Protein AF-A0A673ICV9-F1 (afdb_monomer_lite)

InterPro domains:
  IPR008758 Peptidase S28 [PF05577] (15-113)
  IPR029058 Alpha/Beta hydrolase fold [G3DSA:3.40.50.1820] (7-119)

Sequence (122 aa):
LGNVPCLDASHEKLVLELSNTTATSSYRLWFYQTCTEFGFYQTCEDTSCPFSRMLTIQSQTELCSRLFDIPQDRLPVHIDFTNQYYGGNQPQTQRVLYVNGNKSRWILLSLYQGTVMVIRWN

pLDDT: mean 86.06, std 13.94, range [34.16, 97.0]

Secondary structure (DSSP, 8-state):
---PPPP---HHHHHHHHH-TTS--HHHHHHHHIIIII-------STT-SS-TT--HHHHHHHHHHHH---GGGHHHHHHHHHHHHTTTS---SS------TT-GGGGGS-BTTB-------

Radius of gyration: 17.04 Å; chains: 1; bounding box: 39×44×42 Å

Structure (mmCIF, N/CA/C/O backbone):
data_AF-A0A673ICV9-F1
#
_entry.id   AF-A0A673ICV9-F1
#
loop_
_atom_site.group_PDB
_atom_site.id
_atom_site.type_symbol
_atom_site.label_atom_id
_atom_site.label_alt_id
_atom_site.label_comp_id
_atom_site.label_asym_id
_atom_site.label_entity_id
_atom_site.label_seq_id
_atom_site.pdbx_PDB_ins_code
_atom_site.Cartn_x
_atom_site.Cartn_y
_atom_site.Cartn_z
_atom_site.occupancy
_atom_site.B_iso_or_equiv
_atom_site.auth_seq_id
_atom_site.auth_comp_id
_atom_site.auth_asym_id
_atom_site.auth_atom_id
_atom_site.pdbx_PDB_model_num
ATOM 1 N N . LEU A 1 1 ? 10.049 31.113 -13.668 1.00 51.53 1 LEU A N 1
ATOM 2 C CA . LEU A 1 1 ? 9.700 29.707 -13.365 1.00 51.53 1 LEU A CA 1
ATOM 3 C C . LEU A 1 1 ? 10.714 28.851 -14.107 1.00 51.53 1 LEU A C 1
ATOM 5 O O . LEU A 1 1 ? 10.704 28.856 -15.328 1.00 51.53 1 LEU A O 1
ATOM 9 N N . GLY A 1 2 ? 11.709 28.344 -13.376 1.00 63.22 2 GLY A N 1
ATOM 10 C CA . GLY A 1 2 ? 12.944 27.788 -13.936 1.00 63.22 2 GLY A CA 1
ATOM 11 C C . GLY A 1 2 ? 12.755 26.441 -14.633 1.00 63.22 2 GLY A C 1
ATOM 12 O O . GLY A 1 2 ? 11.754 25.763 -14.427 1.00 63.22 2 GLY A O 1
ATOM 13 N N . ASN A 1 3 ? 13.744 26.091 -15.452 1.00 76.06 3 ASN A N 1
ATOM 14 C CA . ASN A 1 3 ? 13.842 24.885 -16.268 1.00 76.06 3 ASN A CA 1
ATOM 15 C C . ASN A 1 3 ? 13.977 23.627 -15.381 1.00 76.06 3 ASN A C 1
ATOM 17 O O . ASN A 1 3 ? 15.078 23.121 -15.178 1.00 76.06 3 ASN A O 1
ATOM 21 N N . VAL A 1 4 ? 12.875 23.178 -14.773 1.00 80.31 4 VAL A N 1
ATOM 22 C CA . VAL A 1 4 ? 12.842 21.920 -14.014 1.00 80.31 4 VAL A CA 1
ATOM 23 C C . VAL A 1 4 ? 12.787 20.777 -15.030 1.00 80.31 4 VAL A C 1
ATOM 25 O O . VAL A 1 4 ? 11.864 20.761 -15.849 1.00 80.31 4 VAL A O 1
ATOM 28 N N . PRO A 1 5 ? 13.755 19.843 -15.027 1.00 85.44 5 PRO A N 1
ATOM 29 C CA . PRO A 1 5 ? 13.701 18.690 -15.913 1.00 85.44 5 PRO A CA 1
ATOM 30 C C . PRO A 1 5 ? 12.428 17.884 -15.640 1.00 85.44 5 PRO A C 1
ATOM 32 O O . PRO A 1 5 ? 11.971 17.787 -14.500 1.00 85.44 5 PRO A O 1
ATOM 35 N N . CYS A 1 6 ? 11.843 17.326 -16.699 1.00 85.50 6 CYS A N 1
ATOM 36 C CA . CYS A 1 6 ? 10.658 16.488 -16.565 1.00 85.50 6 CYS A CA 1
ATOM 37 C C . CYS A 1 6 ? 10.965 15.281 -15.676 1.00 85.50 6 CYS A C 1
ATOM 39 O O . CYS A 1 6 ? 12.049 14.700 -15.757 1.00 85.50 6 CYS A O 1
ATOM 41 N N . LEU A 1 7 ? 9.988 14.896 -14.855 1.00 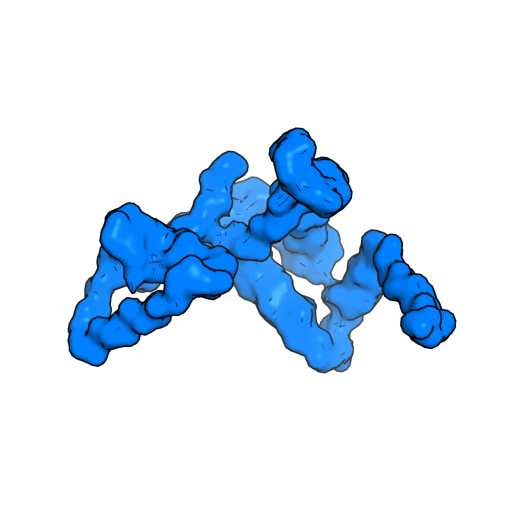84.62 7 LEU A N 1
ATOM 42 C CA . LEU A 1 7 ? 10.042 13.619 -14.163 1.00 84.62 7 LEU A CA 1
ATOM 43 C C . LEU A 1 7 ? 9.968 12.502 -15.207 1.00 84.62 7 LEU A C 1
ATOM 45 O O . LEU A 1 7 ? 9.077 12.497 -16.057 1.00 84.62 7 LEU A O 1
ATOM 49 N N . ASP A 1 8 ? 10.902 11.565 -15.131 1.00 85.94 8 ASP A N 1
ATOM 50 C CA . ASP A 1 8 ? 10.888 10.366 -15.956 1.00 85.94 8 ASP A CA 1
ATOM 51 C C . ASP A 1 8 ? 9.887 9.356 -15.380 1.00 85.94 8 ASP A C 1
ATOM 53 O O . ASP A 1 8 ? 10.127 8.747 -14.338 1.00 85.94 8 ASP A O 1
ATOM 57 N N . ALA A 1 9 ? 8.737 9.220 -16.037 1.00 85.81 9 ALA A N 1
ATOM 58 C CA . ALA A 1 9 ? 7.672 8.306 -15.646 1.00 85.81 9 ALA A CA 1
ATOM 59 C C . ALA A 1 9 ? 7.671 7.080 -16.575 1.00 85.81 9 ALA A C 1
ATOM 61 O O . ALA A 1 9 ? 7.015 7.086 -17.615 1.00 85.81 9 ALA A O 1
ATOM 62 N N . SER A 1 10 ? 8.411 6.030 -16.202 1.00 90.31 10 SER A N 1
ATOM 63 C CA . SER A 1 10 ? 8.478 4.758 -16.941 1.00 90.31 10 SER A CA 1
ATOM 64 C C . SER A 1 10 ? 8.059 3.587 -16.059 1.00 90.31 10 SER A C 1
ATOM 66 O O . SER A 1 10 ? 8.587 3.387 -14.962 1.00 90.31 10 SER A O 1
ATOM 68 N N . HIS A 1 11 ? 7.132 2.783 -16.578 1.00 89.31 11 HIS A N 1
ATOM 69 C CA . HIS A 1 11 ? 6.655 1.570 -15.924 1.00 89.31 11 HIS A CA 1
ATOM 70 C C . HIS A 1 11 ? 7.768 0.517 -15.809 1.00 89.31 11 HIS A C 1
ATOM 72 O O . HIS A 1 11 ? 7.951 -0.098 -14.763 1.00 89.31 11 HIS A O 1
ATOM 78 N N . GLU A 1 12 ? 8.570 0.347 -16.857 1.00 92.69 12 GLU A N 1
ATOM 79 C CA . GLU A 1 12 ? 9.676 -0.611 -16.891 1.00 92.69 12 GLU A CA 1
ATOM 80 C C . GLU A 1 12 ? 10.740 -0.258 -15.852 1.00 92.69 12 GLU A C 1
ATOM 82 O O . GLU A 1 12 ? 11.216 -1.134 -15.131 1.00 92.69 12 GLU A O 1
ATOM 87 N N . LYS A 1 13 ? 11.082 1.032 -15.731 1.00 92.25 13 LYS A N 1
ATOM 88 C CA . LYS A 1 13 ? 12.029 1.501 -14.712 1.00 92.25 13 LYS A CA 1
ATOM 89 C C . LYS A 1 13 ? 11.496 1.283 -13.301 1.00 92.25 13 LYS A C 1
ATOM 91 O O . LYS A 1 13 ? 12.253 0.817 -12.455 1.00 92.25 13 LYS A O 1
ATOM 96 N N . LEU A 1 14 ? 10.207 1.541 -13.072 1.00 89.69 14 LEU A N 1
ATOM 97 C CA . LEU A 1 14 ? 9.557 1.262 -11.791 1.00 89.69 14 LEU A CA 1
ATOM 98 C C . LEU A 1 14 ? 9.651 -0.227 -11.428 1.00 89.69 14 LEU A C 1
ATOM 100 O O . LEU A 1 14 ? 10.040 -0.565 -10.313 1.00 89.69 14 LEU A O 1
ATOM 104 N N . VAL A 1 15 ? 9.335 -1.126 -12.366 1.00 93.44 15 VAL A N 1
ATOM 105 C CA . VAL A 1 15 ? 9.428 -2.575 -12.130 1.00 93.44 15 VAL A CA 1
ATOM 106 C C . VAL A 1 15 ? 10.866 -2.987 -11.822 1.00 93.44 15 VAL A C 1
ATOM 108 O O . VAL A 1 15 ? 11.085 -3.740 -10.875 1.00 93.44 15 VAL A O 1
ATOM 111 N N . LEU A 1 16 ? 11.849 -2.482 -12.572 1.00 92.94 16 LEU A N 1
ATOM 112 C CA . LEU A 1 16 ? 13.265 -2.770 -12.325 1.00 92.94 16 LEU A CA 1
ATOM 113 C C . LEU A 1 16 ? 13.716 -2.291 -10.939 1.00 92.94 16 LEU A C 1
ATOM 115 O O . LEU A 1 16 ? 14.400 -3.031 -10.232 1.00 92.94 16 LEU A O 1
ATOM 119 N N . GLU A 1 17 ? 13.307 -1.088 -10.531 1.00 91.12 17 GLU A N 1
ATOM 120 C CA . GLU A 1 17 ? 13.620 -0.541 -9.210 1.00 91.12 17 GLU A CA 1
ATOM 121 C C . GLU A 1 17 ? 13.017 -1.401 -8.092 1.00 91.12 17 GLU A C 1
ATOM 123 O O . GLU A 1 17 ? 13.718 -1.780 -7.153 1.00 91.12 17 GLU A O 1
ATOM 128 N N . LEU A 1 18 ? 11.737 -1.768 -8.206 1.00 92.62 18 LEU A N 1
ATOM 129 C CA . LEU A 1 18 ? 11.040 -2.537 -7.170 1.00 92.62 18 LEU A CA 1
ATOM 130 C C . LEU A 1 18 ? 11.385 -4.028 -7.165 1.00 92.62 18 LEU A C 1
ATOM 132 O O . LEU A 1 18 ? 11.188 -4.699 -6.150 1.00 92.62 18 LEU A O 1
ATOM 136 N N . SER A 1 19 ? 11.939 -4.549 -8.259 1.00 93.31 19 SER A N 1
ATOM 137 C CA . SER A 1 19 ? 12.469 -5.916 -8.316 1.00 93.31 19 SER A CA 1
ATOM 138 C C . SER A 1 19 ? 13.784 -6.055 -7.545 1.00 93.31 19 SER A C 1
ATOM 140 O O . SER A 1 19 ? 14.148 -7.159 -7.142 1.00 93.31 19 SER A O 1
ATOM 142 N N . ASN A 1 20 ? 14.501 -4.954 -7.297 1.00 91.44 20 ASN A N 1
ATOM 143 C CA . ASN A 1 20 ? 15.747 -4.984 -6.545 1.00 91.44 20 ASN A CA 1
ATOM 144 C C .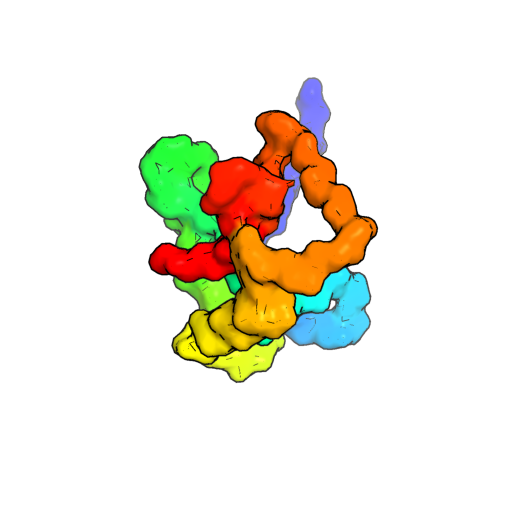 ASN A 1 20 ? 15.486 -5.180 -5.039 1.00 91.44 20 ASN A C 1
ATOM 146 O O . ASN A 1 20 ? 15.099 -4.257 -4.323 1.00 91.44 20 ASN A O 1
ATOM 150 N N . THR A 1 21 ? 15.744 -6.390 -4.542 1.00 89.31 21 THR A N 1
ATOM 151 C CA . THR A 1 21 ? 15.544 -6.761 -3.132 1.00 89.31 21 THR A CA 1
ATOM 152 C C . THR A 1 21 ? 16.648 -6.274 -2.198 1.00 89.31 21 THR A C 1
ATOM 154 O O . THR A 1 21 ? 16.452 -6.272 -0.984 1.00 89.31 21 THR A O 1
ATOM 157 N N . THR A 1 22 ? 17.794 -5.844 -2.733 1.00 88.31 22 THR A N 1
ATOM 158 C CA . THR A 1 22 ? 18.902 -5.295 -1.938 1.00 88.31 22 THR A CA 1
ATOM 159 C C . THR A 1 22 ? 18.822 -3.776 -1.811 1.00 88.31 22 THR A C 1
ATOM 161 O O . THR A 1 22 ? 19.562 -3.184 -1.028 1.00 88.31 22 THR A O 1
ATOM 164 N N . ALA A 1 23 ? 1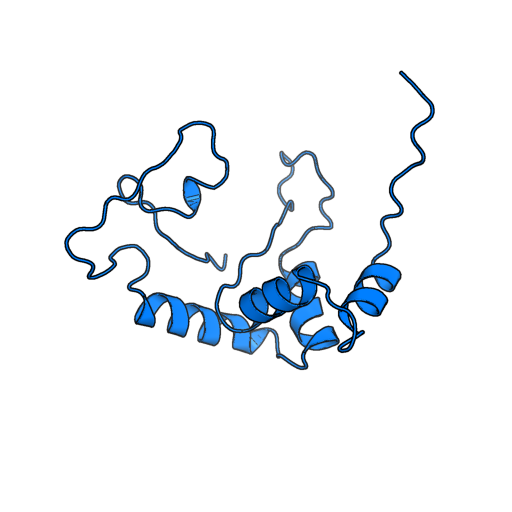7.953 -3.125 -2.590 1.00 77.19 23 ALA A N 1
ATOM 165 C CA . ALA A 1 23 ? 17.707 -1.697 -2.485 1.00 77.19 23 ALA A CA 1
ATOM 166 C C . ALA A 1 23 ? 16.902 -1.378 -1.217 1.00 77.19 23 ALA A C 1
ATOM 168 O O . ALA A 1 23 ? 15.902 -2.021 -0.904 1.00 77.19 23 ALA A O 1
ATOM 169 N N . THR A 1 24 ? 17.290 -0.320 -0.507 1.00 76.19 24 THR A N 1
ATOM 170 C CA . THR A 1 24 ? 16.611 0.165 0.705 1.00 76.19 24 THR A CA 1
ATOM 171 C C . THR A 1 24 ? 15.387 1.029 0.376 1.00 76.19 24 THR A C 1
ATOM 173 O O . THR A 1 24 ? 15.166 2.067 1.000 1.00 76.19 24 THR A O 1
ATOM 176 N N . SER A 1 25 ? 14.610 0.653 -0.644 1.00 83.38 25 SER A N 1
ATOM 177 C CA . SER A 1 25 ? 13.411 1.400 -1.024 1.00 83.38 25 SER A CA 1
ATOM 178 C C . SER A 1 25 ? 12.302 1.130 -0.010 1.00 83.38 25 SER A C 1
ATOM 180 O O . SER A 1 25 ? 11.743 0.032 0.047 1.00 83.38 25 SER A O 1
ATOM 182 N N . SER A 1 26 ? 11.949 2.145 0.782 1.00 89.94 26 SER A N 1
ATOM 183 C CA . SER A 1 26 ? 10.783 2.085 1.674 1.00 89.94 26 SER A CA 1
ATOM 184 C C . SER A 1 26 ? 9.490 1.846 0.894 1.00 89.94 26 SER A C 1
ATOM 186 O O . SER A 1 26 ? 8.562 1.223 1.411 1.00 89.94 26 SER A O 1
ATOM 188 N N . TYR A 1 27 ? 9.449 2.273 -0.372 1.00 91.19 27 TYR A N 1
ATOM 189 C CA . TYR A 1 27 ? 8.300 2.069 -1.238 1.00 91.19 27 TYR A CA 1
ATOM 190 C C . TYR A 1 27 ? 8.099 0.595 -1.595 1.00 91.19 27 TYR A C 1
ATOM 192 O O . TYR A 1 27 ? 6.962 0.137 -1.582 1.00 91.19 27 TYR A O 1
ATOM 200 N N . ARG A 1 28 ? 9.167 -0.189 -1.812 1.00 93.75 28 ARG A N 1
ATOM 201 C CA . ARG A 1 28 ? 9.034 -1.642 -2.035 1.00 93.75 28 ARG A CA 1
ATOM 202 C C . ARG A 1 28 ? 8.377 -2.334 -0.838 1.00 93.75 28 ARG A C 1
ATOM 204 O O . ARG A 1 28 ? 7.506 -3.176 -1.027 1.00 93.75 28 ARG A O 1
ATOM 211 N N . LEU A 1 29 ? 8.777 -1.968 0.382 1.00 93.31 29 LEU A N 1
ATOM 212 C CA . LEU A 1 29 ? 8.214 -2.526 1.618 1.00 93.31 29 LEU A CA 1
ATOM 213 C C . LEU A 1 29 ? 6.744 -2.139 1.795 1.00 93.31 29 LEU A C 1
ATOM 215 O O . LEU A 1 29 ? 5.911 -2.995 2.080 1.00 93.31 29 LEU A O 1
ATOM 219 N N . TRP A 1 30 ? 6.418 -0.865 1.570 1.00 93.25 30 TRP A N 1
ATOM 220 C CA . TRP A 1 30 ? 5.037 -0.388 1.585 1.00 93.25 30 TRP A CA 1
ATOM 221 C C . TRP A 1 30 ? 4.173 -1.096 0.536 1.00 93.25 30 TRP A C 1
ATOM 223 O O . TRP A 1 30 ? 3.048 -1.515 0.813 1.00 93.25 30 TRP A O 1
ATOM 233 N N . PHE A 1 31 ? 4.706 -1.270 -0.672 1.00 94.69 31 PHE A N 1
ATOM 234 C CA . PHE A 1 31 ? 3.989 -1.921 -1.758 1.00 94.69 31 PHE A CA 1
ATOM 235 C C . PHE A 1 31 ? 3.795 -3.418 -1.490 1.00 94.69 31 PHE A C 1
ATOM 237 O O . PHE A 1 31 ? 2.730 -3.957 -1.775 1.00 94.69 31 PHE A O 1
ATOM 244 N N . TYR A 1 32 ? 4.762 -4.075 -0.847 1.00 94.94 32 TYR A N 1
ATOM 245 C CA . TYR A 1 32 ? 4.589 -5.443 -0.364 1.00 94.94 32 TYR A CA 1
ATOM 246 C C . TYR A 1 32 ? 3.439 -5.545 0.647 1.00 94.94 32 TYR A C 1
ATOM 248 O O . TYR A 1 32 ? 2.529 -6.338 0.432 1.00 94.94 32 TYR A O 1
ATOM 256 N N . GLN A 1 33 ? 3.404 -4.682 1.673 1.00 95.62 33 GLN A N 1
ATOM 257 C CA . GLN A 1 33 ? 2.290 -4.638 2.636 1.00 95.62 33 GLN A CA 1
ATOM 258 C C . GLN A 1 33 ? 0.947 -4.348 1.954 1.00 95.62 33 GLN A C 1
ATOM 260 O O . GLN A 1 33 ? -0.082 -4.913 2.306 1.00 95.62 33 GLN A O 1
ATOM 265 N N . THR A 1 34 ? 0.949 -3.504 0.925 1.00 94.75 34 THR A N 1
ATOM 266 C CA . THR A 1 34 ? -0.234 -3.254 0.096 1.00 94.75 34 THR A CA 1
ATOM 267 C C . THR A 1 34 ? -0.710 -4.546 -0.583 1.00 94.75 34 THR A C 1
ATOM 269 O O . THR A 1 34 ? -1.899 -4.842 -0.565 1.00 94.75 34 THR A O 1
ATOM 272 N N . CYS A 1 35 ? 0.197 -5.358 -1.125 1.00 96.19 35 CYS A N 1
ATOM 273 C CA . CYS A 1 35 ? -0.145 -6.618 -1.788 1.00 96.19 35 CYS A CA 1
ATOM 274 C C . CYS A 1 35 ? -0.503 -7.767 -0.826 1.00 96.19 35 CYS A C 1
ATOM 276 O O . CYS A 1 35 ? -1.213 -8.683 -1.229 1.00 96.19 35 CYS A O 1
ATOM 278 N N . THR A 1 36 ? -0.025 -7.757 0.420 1.00 96.38 36 THR A N 1
ATOM 279 C CA . THR A 1 36 ? -0.245 -8.868 1.369 1.00 96.38 36 THR A CA 1
ATOM 280 C C . THR A 1 36 ? -1.231 -8.569 2.486 1.00 96.38 36 THR A C 1
ATOM 282 O O . THR A 1 36 ? -1.638 -9.499 3.176 1.00 96.38 36 THR A O 1
ATOM 285 N N . GLU A 1 37 ? -1.577 -7.301 2.711 1.00 95.06 37 GLU A N 1
ATOM 286 C CA . GLU A 1 37 ? -2.370 -6.884 3.871 1.00 95.06 37 GLU A CA 1
ATOM 287 C C . GLU A 1 37 ? -3.364 -5.777 3.516 1.00 95.06 37 GLU A C 1
ATOM 289 O O . GLU A 1 37 ? -4.563 -5.940 3.736 1.00 95.06 37 GLU A O 1
ATOM 294 N N . PHE A 1 38 ? -2.874 -4.650 2.982 1.00 91.69 38 PHE A N 1
ATOM 295 C CA . PHE A 1 38 ? -3.622 -3.393 3.016 1.00 91.69 38 PHE A CA 1
ATOM 296 C C . PHE A 1 38 ? -4.305 -2.969 1.719 1.00 91.69 38 PHE A C 1
ATOM 298 O O . PHE A 1 38 ? -5.007 -1.977 1.753 1.00 91.69 38 PHE A O 1
ATOM 305 N N . GLY A 1 39 ? -4.074 -3.590 0.565 1.00 92.75 39 GLY A N 1
ATOM 306 C CA . GLY A 1 39 ? -4.769 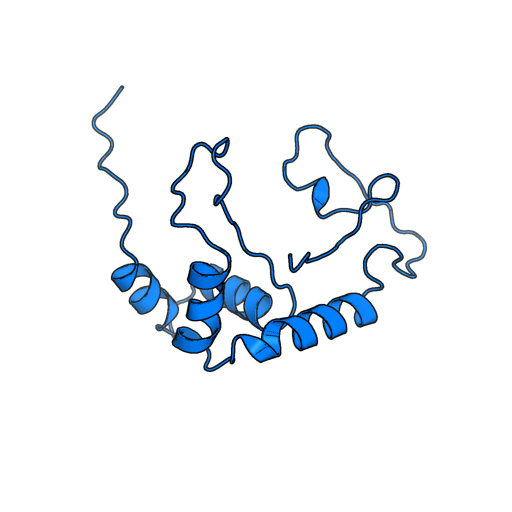-3.300 -0.705 1.00 92.75 39 GLY A CA 1
ATOM 307 C C . GLY A 1 39 ? -4.997 -1.827 -1.092 1.00 92.75 39 GLY A C 1
ATOM 308 O O . GLY A 1 39 ? -5.979 -1.512 -1.761 1.00 92.75 39 GLY A O 1
ATOM 309 N N . PHE A 1 40 ? -4.150 -0.901 -0.643 1.00 91.31 40 PHE A N 1
ATOM 310 C CA . PHE A 1 40 ? -4.265 0.522 -0.935 1.00 91.31 40 PHE A CA 1
ATOM 311 C C . PHE A 1 40 ? -3.735 0.844 -2.342 1.00 91.31 40 PHE A C 1
ATOM 313 O O . PHE A 1 40 ? -2.534 1.028 -2.552 1.00 91.31 40 PHE A O 1
ATOM 320 N N . TYR A 1 41 ? -4.646 0.962 -3.308 1.00 91.75 41 TYR A N 1
ATOM 321 C CA . TYR A 1 41 ? -4.324 1.281 -4.699 1.00 91.75 41 TYR A CA 1
ATOM 322 C C . TYR A 1 41 ? -4.920 2.630 -5.113 1.00 91.75 41 TYR A C 1
ATOM 324 O O . TYR A 1 41 ? -6.089 2.917 -4.865 1.00 91.75 41 TYR A O 1
ATOM 332 N N . GLN A 1 42 ? -4.107 3.475 -5.749 1.00 88.75 42 GLN A N 1
ATOM 333 C CA . GLN A 1 42 ? -4.553 4.759 -6.287 1.00 88.75 42 GLN A CA 1
ATOM 334 C C . GLN A 1 42 ? -5.056 4.560 -7.714 1.00 88.75 42 GLN A C 1
ATOM 336 O O . GLN A 1 42 ? -4.285 4.157 -8.584 1.00 88.75 42 GLN A O 1
ATOM 341 N N . THR A 1 43 ? -6.330 4.863 -7.948 1.00 91.00 43 THR A N 1
ATOM 342 C CA . THR A 1 43 ? -6.962 4.763 -9.267 1.00 91.00 43 THR A CA 1
ATOM 343 C C . THR A 1 43 ? -7.523 6.114 -9.709 1.00 91.00 43 THR A C 1
ATOM 345 O O . THR A 1 43 ? -7.802 6.996 -8.894 1.00 91.00 43 THR A O 1
ATOM 348 N N . CYS A 1 44 ? -7.636 6.308 -11.020 1.00 93.12 44 CYS A N 1
ATOM 349 C CA . CYS A 1 44 ? -8.100 7.546 -11.649 1.00 93.12 44 CYS A CA 1
ATOM 350 C C . CYS A 1 44 ? -8.870 7.236 -12.943 1.00 93.12 44 CYS A C 1
ATOM 352 O O . CYS A 1 44 ? -8.640 7.828 -13.992 1.00 93.12 44 CYS A O 1
ATOM 354 N N . GLU A 1 45 ? -9.769 6.256 -12.879 1.00 91.06 45 GLU A N 1
ATOM 355 C CA . GLU A 1 45 ? -10.508 5.758 -14.049 1.00 91.06 45 GLU A CA 1
ATOM 356 C C . GLU A 1 45 ? -11.681 6.677 -14.435 1.00 91.06 45 GLU A C 1
ATOM 358 O O . GLU A 1 45 ? -12.108 6.713 -15.590 1.00 91.06 45 GLU A O 1
ATOM 363 N N . ASP A 1 46 ? -12.179 7.461 -13.474 1.00 89.25 46 ASP A N 1
ATOM 364 C CA . ASP A 1 46 ? -13.308 8.364 -13.669 1.00 89.25 46 ASP A CA 1
ATOM 365 C C . ASP A 1 46 ? -12.969 9.543 -14.596 1.00 89.25 46 ASP A C 1
ATOM 367 O O . ASP A 1 46 ? -11.880 10.121 -14.560 1.00 89.25 46 ASP A O 1
ATOM 371 N N . THR A 1 47 ? -13.946 9.951 -15.408 1.00 89.25 47 THR A N 1
ATOM 372 C CA . THR A 1 47 ? -13.769 11.041 -16.376 1.00 89.25 47 THR A CA 1
ATOM 373 C C . THR A 1 47 ? -13.483 12.409 -15.754 1.00 89.25 47 THR A C 1
ATOM 375 O O . THR A 1 47 ? -12.875 13.243 -16.426 1.00 89.25 47 THR A O 1
ATOM 378 N N . SER A 1 48 ? -13.890 12.624 -14.501 1.00 92.81 48 SER A N 1
ATOM 379 C CA . SER A 1 48 ? -13.645 13.832 -13.708 1.00 92.81 48 SER A CA 1
ATOM 380 C C . SER A 1 48 ? -12.255 13.870 -13.071 1.00 92.81 48 SER A C 1
ATOM 382 O O . SER A 1 48 ? -11.823 14.926 -12.603 1.00 92.81 48 SER A O 1
ATOM 384 N N . CYS A 1 49 ? -11.540 12.742 -13.048 1.00 90.50 49 CYS A N 1
ATOM 385 C CA . CYS A 1 49 ? -10.220 12.674 -12.453 1.00 90.50 49 CYS A CA 1
ATOM 386 C C . CYS A 1 49 ? -9.184 13.362 -13.368 1.00 90.50 49 CYS A C 1
ATOM 388 O O . CYS A 1 49 ? -9.117 13.065 -14.562 1.00 90.50 49 CYS A O 1
ATOM 390 N N . PRO A 1 50 ? -8.363 14.293 -12.845 1.00 92.88 50 PRO A N 1
ATOM 391 C CA . PRO A 1 50 ? -7.452 15.094 -13.666 1.00 92.88 50 PRO A CA 1
ATOM 392 C C . PRO A 1 50 ? -6.150 14.368 -14.047 1.00 92.88 50 PRO A C 1
ATOM 394 O O . PRO A 1 50 ? -5.321 14.951 -14.745 1.00 92.88 50 PRO A O 1
ATOM 397 N N . PHE A 1 51 ? -5.930 13.137 -13.569 1.00 90.69 51 PHE A N 1
ATOM 398 C CA . PHE A 1 51 ? -4.733 12.343 -13.874 1.00 90.69 51 PHE A CA 1
ATOM 399 C C . PHE A 1 51 ? -4.999 11.307 -14.977 1.00 90.69 51 PHE A C 1
ATOM 401 O O . PHE A 1 51 ? -6.081 11.242 -15.558 1.00 90.69 51 PHE A O 1
ATOM 408 N N . SER A 1 52 ? -3.978 10.511 -15.305 1.00 89.81 52 SER A N 1
ATOM 409 C CA . SER A 1 52 ? -4.085 9.490 -16.347 1.00 89.81 52 SER A CA 1
ATOM 410 C C . SER A 1 52 ? -5.145 8.445 -16.001 1.00 89.81 52 SER A C 1
ATOM 412 O O . SER A 1 52 ? -5.082 7.814 -14.946 1.00 89.81 52 SER A O 1
ATOM 414 N N . ARG A 1 53 ? -6.038 8.178 -16.959 1.00 91.06 53 ARG A N 1
ATOM 415 C CA . ARG A 1 53 ? -7.031 7.094 -16.880 1.00 91.06 53 ARG A CA 1
ATOM 416 C C . ARG A 1 53 ? -6.425 5.694 -16.975 1.00 91.06 53 ARG A C 1
ATOM 418 O O . ARG A 1 53 ? -7.137 4.712 -16.832 1.00 91.06 53 ARG A O 1
ATOM 425 N N . MET A 1 54 ? -5.116 5.601 -17.212 1.00 89.56 54 MET A N 1
ATOM 426 C CA . MET A 1 54 ? -4.377 4.337 -17.167 1.00 89.56 54 MET A CA 1
ATOM 427 C C . MET A 1 54 ? -4.034 3.907 -15.735 1.00 89.56 54 MET A C 1
ATOM 429 O O . MET A 1 54 ? -3.577 2.787 -15.545 1.00 89.56 54 MET A O 1
ATOM 433 N N . LEU A 1 55 ? -4.250 4.772 -14.734 1.00 89.88 55 LEU A N 1
ATOM 434 C CA . LEU A 1 55 ? -4.144 4.411 -13.320 1.00 89.88 55 LEU A CA 1
ATOM 435 C C . LEU A 1 55 ? -5.399 3.632 -12.915 1.00 89.88 55 LEU A C 1
ATOM 437 O O . LEU A 1 55 ? -6.355 4.196 -12.384 1.00 89.88 55 LEU A O 1
ATOM 441 N N . THR A 1 56 ? -5.401 2.342 -13.227 1.00 93.19 56 THR A N 1
ATOM 442 C CA . THR A 1 56 ? -6.510 1.420 -12.957 1.00 93.19 56 THR A CA 1
ATOM 443 C C . THR A 1 56 ? -6.195 0.543 -11.755 1.00 93.19 56 THR A C 1
ATOM 445 O O . THR A 1 56 ? -5.031 0.402 -11.365 1.00 93.19 56 THR A O 1
ATOM 448 N N . ILE A 1 57 ? -7.211 -0.103 -11.181 1.00 92.19 57 ILE A N 1
ATOM 449 C CA . ILE A 1 57 ? -6.955 -1.140 -10.172 1.00 92.19 57 ILE A CA 1
ATOM 450 C C . ILE A 1 57 ? -6.051 -2.242 -10.744 1.00 92.19 57 ILE A C 1
ATOM 452 O O . ILE A 1 57 ? -5.062 -2.607 -10.117 1.00 92.19 57 ILE A O 1
ATOM 456 N N . GLN A 1 58 ? -6.309 -2.672 -11.983 1.00 93.38 58 GLN A N 1
ATOM 457 C CA . GLN A 1 58 ? -5.574 -3.743 -12.656 1.00 93.38 58 GLN A CA 1
ATOM 458 C C . GLN A 1 58 ? -4.087 -3.417 -12.854 1.00 93.38 58 GLN A C 1
ATOM 460 O O . GLN A 1 58 ? -3.236 -4.268 -12.596 1.00 93.38 58 GLN A O 1
ATOM 465 N N . SER A 1 59 ? -3.760 -2.192 -13.284 1.00 90.69 59 SER A N 1
ATOM 466 C CA . SER A 1 59 ? -2.365 -1.757 -13.474 1.00 90.69 59 SER A CA 1
ATOM 467 C C . SER A 1 59 ? -1.588 -1.710 -12.157 1.00 90.69 59 SER A C 1
ATOM 469 O O . SER A 1 59 ? -0.369 -1.847 -12.143 1.00 90.69 59 SER A O 1
ATOM 471 N N . GLN A 1 60 ? -2.285 -1.517 -11.035 1.00 91.19 60 GLN A N 1
ATOM 472 C CA . GLN A 1 60 ? -1.666 -1.525 -9.715 1.00 91.19 60 GLN A CA 1
ATOM 473 C C . GLN A 1 60 ? -1.539 -2.955 -9.169 1.00 91.19 60 GLN A C 1
ATOM 475 O O . GLN A 1 60 ? -0.486 -3.325 -8.653 1.00 91.19 60 GLN A O 1
ATOM 480 N N . THR A 1 61 ? -2.577 -3.785 -9.299 1.00 94.75 61 THR A N 1
ATOM 481 C CA . THR A 1 61 ? -2.587 -5.157 -8.767 1.00 94.75 61 THR A CA 1
ATOM 482 C C . THR A 1 61 ? -1.691 -6.105 -9.557 1.00 94.75 61 THR A C 1
ATOM 484 O O . THR A 1 61 ? -1.137 -7.035 -8.971 1.00 94.75 61 THR A O 1
ATOM 487 N N . GLU A 1 62 ? -1.465 -5.876 -10.856 1.00 94.94 62 GLU A N 1
ATOM 488 C CA . GLU A 1 62 ? -0.546 -6.711 -11.643 1.00 94.94 62 GLU A CA 1
ATOM 489 C C . GLU A 1 62 ? 0.900 -6.664 -11.138 1.00 94.94 62 GLU A C 1
ATOM 491 O O . GLU A 1 62 ? 1.630 -7.655 -11.239 1.00 94.94 62 GLU A O 1
ATOM 496 N N . LEU A 1 63 ? 1.304 -5.543 -10.536 1.00 94.75 63 LEU A N 1
ATOM 497 C CA . LEU A 1 63 ? 2.630 -5.391 -9.952 1.00 94.75 63 LEU A CA 1
ATOM 498 C C . LEU A 1 63 ? 2.827 -6.327 -8.754 1.00 94.75 63 LEU A C 1
ATOM 500 O O . LEU A 1 63 ? 3.943 -6.788 -8.541 1.00 94.75 63 LEU A O 1
ATOM 504 N N . CYS A 1 64 ? 1.768 -6.674 -8.014 1.00 96.94 64 CYS A N 1
ATOM 505 C CA . CYS A 1 64 ? 1.860 -7.642 -6.917 1.00 96.94 64 CYS A CA 1
ATOM 506 C C . CYS A 1 64 ? 2.319 -9.017 -7.414 1.00 96.94 64 CYS A C 1
ATOM 508 O O . CYS A 1 64 ? 3.191 -9.642 -6.808 1.00 96.94 64 CYS A O 1
ATOM 510 N N . SER A 1 65 ? 1.785 -9.459 -8.555 1.00 96.00 65 SER A N 1
ATOM 511 C CA . SER A 1 65 ? 2.196 -10.719 -9.173 1.00 96.00 65 SER A CA 1
ATOM 512 C C . SER A 1 65 ? 3.603 -10.623 -9.753 1.00 96.00 65 SER A C 1
ATOM 514 O O . SER A 1 65 ? 4.402 -11.524 -9.538 1.00 96.00 65 SER A O 1
ATOM 516 N N . ARG A 1 66 ? 3.939 -9.522 -10.440 1.00 95.50 66 ARG A N 1
ATOM 517 C CA . ARG A 1 66 ? 5.260 -9.361 -11.073 1.00 95.50 66 ARG A CA 1
ATOM 518 C C . ARG A 1 66 ? 6.414 -9.193 -10.079 1.00 95.50 66 ARG A C 1
ATOM 520 O O . ARG A 1 66 ? 7.522 -9.610 -10.388 1.00 95.50 66 ARG A O 1
ATOM 527 N N . LEU A 1 67 ? 6.186 -8.533 -8.942 1.00 95.25 67 LEU A N 1
ATOM 528 C CA . LEU A 1 67 ? 7.250 -8.157 -7.999 1.00 95.25 67 LEU A CA 1
ATOM 529 C C . LEU A 1 67 ? 7.410 -9.135 -6.832 1.00 95.25 67 LEU A C 1
ATOM 531 O O . LEU A 1 67 ? 8.490 -9.200 -6.239 1.00 95.25 67 LEU A O 1
ATOM 535 N N . PHE A 1 68 ? 6.333 -9.832 -6.460 1.00 95.62 68 PHE A N 1
ATOM 536 C CA . PHE A 1 68 ? 6.268 -10.615 -5.223 1.00 95.62 68 PHE A CA 1
ATOM 537 C C . PHE A 1 68 ? 5.660 -12.009 -5.404 1.00 95.62 68 PHE A C 1
ATOM 539 O O . PHE A 1 68 ? 5.446 -12.689 -4.404 1.00 95.62 68 PHE A O 1
ATOM 546 N N . ASP A 1 69 ? 5.344 -12.414 -6.638 1.00 96.44 69 ASP A N 1
ATOM 547 C CA . ASP A 1 69 ? 4.676 -13.685 -6.943 1.00 96.44 69 ASP A CA 1
ATOM 548 C C . ASP A 1 69 ? 3.335 -13.863 -6.203 1.00 96.44 69 ASP A C 1
ATOM 550 O O . ASP A 1 69 ? 2.918 -14.979 -5.895 1.00 96.44 69 ASP A O 1
ATOM 554 N N . ILE A 1 70 ? 2.636 -12.755 -5.919 1.00 97.00 70 ILE A N 1
ATOM 555 C CA . ILE A 1 70 ? 1.318 -12.756 -5.270 1.00 97.00 70 ILE A CA 1
ATOM 556 C C . ILE A 1 70 ? 0.230 -12.701 -6.349 1.00 97.00 70 ILE A C 1
ATOM 558 O O . ILE A 1 70 ? 0.105 -11.681 -7.040 1.00 97.00 70 ILE A O 1
ATOM 562 N N . PRO A 1 71 ? -0.583 -13.758 -6.516 1.00 95.31 71 PRO A N 1
ATOM 563 C CA . PRO A 1 71 ? -1.687 -13.757 -7.468 1.00 95.31 71 PRO A CA 1
ATOM 564 C C . PRO A 1 71 ? -2.739 -12.689 -7.133 1.00 95.31 71 PRO A C 1
ATOM 566 O O . PRO A 1 71 ? -3.084 -12.488 -5.969 1.00 95.31 71 PRO A O 1
ATOM 569 N N . GLN A 1 72 ? -3.275 -12.006 -8.148 1.00 92.81 72 GLN A N 1
ATOM 570 C CA . GLN A 1 72 ? -4.243 -10.916 -7.940 1.00 92.81 72 GLN A CA 1
ATOM 571 C C . GLN A 1 72 ? -5.543 -11.380 -7.263 1.00 92.81 72 GLN A C 1
ATOM 573 O O . GLN A 1 72 ? -6.134 -10.644 -6.478 1.00 92.81 72 GLN A O 1
ATOM 578 N N . ASP A 1 73 ? -5.968 -12.615 -7.523 1.00 93.81 73 ASP A N 1
ATOM 579 C CA . ASP A 1 73 ? -7.151 -13.242 -6.925 1.00 93.81 73 ASP A CA 1
ATOM 580 C C . ASP A 1 73 ? -6.986 -13.536 -5.424 1.00 93.81 73 ASP A C 1
ATOM 582 O O . ASP A 1 73 ? -7.976 -13.738 -4.719 1.00 93.81 73 ASP A O 1
ATOM 586 N N . ARG A 1 74 ? -5.752 -13.512 -4.902 1.00 95.44 74 ARG A N 1
ATOM 587 C CA . ARG A 1 74 ? -5.472 -13.636 -3.464 1.00 95.44 74 ARG A CA 1
ATOM 588 C C . ARG A 1 74 ? -5.627 -12.322 -2.706 1.00 95.44 74 ARG A C 1
ATOM 590 O O . ARG A 1 74 ? -5.858 -12.360 -1.498 1.00 95.44 74 ARG A O 1
ATOM 597 N N . LEU A 1 75 ? -5.541 -11.175 -3.383 1.00 94.69 75 LEU A N 1
ATOM 598 C CA . LEU A 1 75 ? -5.577 -9.859 -2.738 1.00 94.69 75 LEU A CA 1
ATOM 599 C C . LEU A 1 75 ? -6.841 -9.642 -1.885 1.00 94.69 75 LEU A C 1
ATOM 601 O O . LEU A 1 75 ? -6.691 -9.221 -0.737 1.00 94.69 75 LEU A O 1
ATOM 605 N N . PRO A 1 76 ? -8.067 -9.976 -2.346 1.00 94.56 76 PRO A N 1
ATOM 606 C CA . PRO A 1 76 ? -9.265 -9.805 -1.524 1.00 94.56 76 PRO A CA 1
ATOM 607 C C . PRO A 1 76 ? -9.220 -10.601 -0.213 1.00 94.56 76 PRO A C 1
ATOM 609 O O . PRO A 1 76 ? -9.637 -10.090 0.820 1.00 94.56 76 PRO A O 1
ATOM 612 N N . VAL A 1 77 ? -8.666 -11.819 -0.231 1.00 96.19 77 VAL A N 1
ATOM 613 C CA . VAL A 1 77 ? -8.543 -12.675 0.965 1.00 96.19 77 VAL A CA 1
ATOM 614 C C . VAL A 1 77 ? -7.580 -12.068 1.984 1.00 96.19 77 VAL A C 1
ATOM 616 O O . VAL A 1 77 ? -7.862 -12.056 3.179 1.00 96.19 77 VAL A O 1
ATOM 619 N N . HIS A 1 78 ? -6.452 -11.538 1.516 1.00 95.00 78 HIS A N 1
ATOM 620 C CA . HIS A 1 78 ? -5.471 -10.862 2.362 1.00 95.00 78 HIS A CA 1
ATOM 621 C C . HIS A 1 78 ? -6.041 -9.609 3.035 1.00 95.00 78 HIS A C 1
ATOM 623 O O . HIS A 1 78 ? -5.851 -9.385 4.230 1.00 95.00 78 HIS A O 1
ATOM 629 N N . ILE A 1 79 ? -6.787 -8.819 2.269 1.00 94.06 79 ILE A N 1
ATOM 630 C CA . ILE A 1 79 ? -7.419 -7.589 2.745 1.00 94.06 79 ILE A CA 1
ATOM 631 C C . ILE A 1 79 ? -8.532 -7.895 3.747 1.00 94.06 79 ILE A C 1
ATOM 633 O O . ILE A 1 79 ? -8.629 -7.239 4.784 1.00 94.06 79 ILE A O 1
ATOM 637 N N . ASP A 1 80 ? -9.358 -8.900 3.460 1.00 95.06 80 ASP A N 1
ATOM 638 C CA . ASP A 1 80 ? -10.418 -9.351 4.360 1.00 95.06 80 ASP A CA 1
ATOM 639 C C . ASP A 1 80 ? -9.842 -9.844 5.694 1.00 95.06 80 ASP A C 1
ATOM 641 O O . ASP A 1 80 ? -10.298 -9.421 6.756 1.00 95.06 80 ASP A O 1
ATOM 645 N N . PHE A 1 81 ? -8.760 -10.628 5.653 1.00 95.69 81 PHE A N 1
ATOM 646 C CA . PHE A 1 81 ? -8.040 -11.042 6.856 1.00 95.69 81 PHE A CA 1
ATOM 647 C C . PHE A 1 81 ? -7.580 -9.841 7.697 1.00 95.69 81 PHE A C 1
ATOM 649 O O . PHE A 1 81 ? -7.867 -9.780 8.893 1.00 95.69 81 PHE A O 1
ATOM 656 N N . THR A 1 82 ? -6.913 -8.860 7.083 1.00 94.50 82 THR A N 1
ATOM 657 C CA . THR A 1 82 ? -6.435 -7.648 7.770 1.00 94.50 82 THR A CA 1
ATOM 658 C C . THR A 1 82 ? -7.587 -6.849 8.378 1.00 94.50 82 THR A C 1
ATOM 660 O O . THR A 1 82 ? -7.521 -6.432 9.537 1.00 94.50 82 THR A O 1
ATOM 663 N N . ASN A 1 83 ? -8.676 -6.668 7.627 1.00 92.25 83 ASN A N 1
ATOM 664 C CA . ASN A 1 83 ? -9.862 -5.960 8.103 1.00 92.25 83 ASN A CA 1
ATOM 665 C C . ASN A 1 83 ? -10.506 -6.673 9.297 1.00 92.25 83 ASN A C 1
ATOM 667 O O . ASN A 1 83 ? -10.881 -6.009 10.262 1.00 92.25 83 ASN A O 1
ATOM 671 N N . GLN A 1 84 ? -10.609 -8.003 9.267 1.00 93.12 84 GLN A N 1
ATOM 672 C CA . GLN A 1 84 ? -11.129 -8.791 10.387 1.00 93.12 84 GLN A CA 1
ATOM 673 C C . GLN A 1 84 ? -10.206 -8.725 11.604 1.00 93.12 84 GLN A C 1
ATOM 675 O O . GLN A 1 84 ? -10.682 -8.550 12.724 1.00 93.12 84 GLN A O 1
ATOM 680 N N . TYR A 1 85 ? -8.892 -8.807 11.387 1.00 93.56 85 TYR A N 1
ATOM 681 C CA . TYR A 1 85 ? -7.899 -8.760 12.454 1.00 93.56 85 TYR A CA 1
ATOM 682 C C . TYR A 1 85 ? -7.921 -7.422 13.212 1.00 93.56 85 TYR A C 1
ATOM 684 O O . TYR A 1 85 ? -7.897 -7.409 14.442 1.00 93.56 85 TYR A O 1
ATOM 692 N N . TYR A 1 86 ? -8.014 -6.294 12.497 1.00 90.94 86 TYR A N 1
ATOM 693 C CA . TYR A 1 86 ? -8.026 -4.954 13.106 1.00 90.94 86 TYR A CA 1
ATOM 694 C C . TYR A 1 86 ? -9.432 -4.388 13.378 1.00 90.94 86 TYR A C 1
ATOM 696 O O . TYR A 1 86 ? -9.562 -3.344 14.020 1.00 90.94 86 TYR A O 1
ATOM 704 N N . GLY A 1 87 ? -10.492 -5.065 12.930 1.00 88.81 87 GLY A N 1
ATOM 705 C CA . GLY A 1 87 ? -11.889 -4.668 13.131 1.00 88.81 87 GLY A CA 1
ATOM 706 C C . GLY A 1 87 ? -12.432 -3.627 12.141 1.00 88.81 87 GLY A C 1
ATOM 707 O O . GLY A 1 87 ? -13.516 -3.091 12.368 1.00 88.81 87 GLY A O 1
ATOM 708 N N . GLY A 1 88 ? -11.725 -3.329 11.046 1.00 86.38 88 GLY A N 1
ATOM 709 C CA . GLY A 1 88 ? -12.210 -2.479 9.948 1.00 86.38 88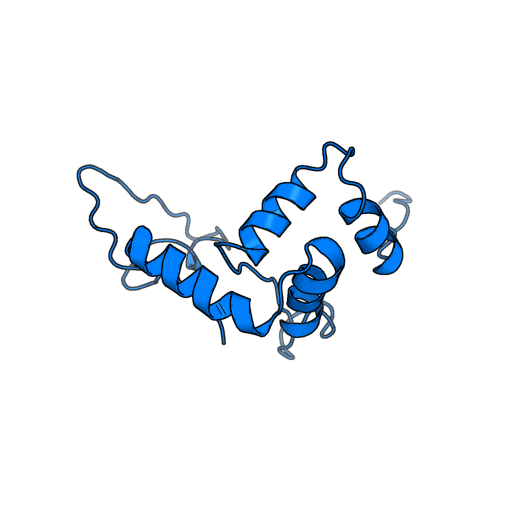 GLY A CA 1
ATOM 710 C C . GLY A 1 88 ? -12.748 -1.107 10.393 1.00 86.38 88 GLY A C 1
ATOM 711 O O . GLY A 1 88 ? -12.024 -0.300 10.975 1.00 86.38 88 GLY A O 1
ATOM 712 N N . ASN A 1 89 ? -14.032 -0.819 10.122 1.00 83.50 89 ASN A N 1
ATOM 713 C CA . ASN A 1 89 ? -14.711 0.410 10.588 1.00 83.50 89 ASN A CA 1
ATOM 714 C C . ASN A 1 89 ? -15.139 0.394 12.053 1.00 83.50 89 ASN A C 1
ATOM 716 O O . ASN A 1 89 ? -15.598 1.417 12.559 1.00 83.50 89 ASN A O 1
ATOM 720 N N . GLN A 1 90 ? -15.064 -0.753 12.713 1.00 86.31 90 GLN A N 1
ATOM 721 C CA . GLN A 1 90 ? -15.544 -0.959 14.073 1.00 86.31 90 GLN A CA 1
ATOM 722 C C . GLN A 1 90 ? -14.440 -1.596 14.928 1.00 86.31 90 GLN A C 1
ATOM 724 O O . GLN A 1 90 ? -14.630 -2.685 15.485 1.00 86.31 90 GLN A O 1
ATOM 729 N N . PRO A 1 91 ? -13.268 -0.941 15.041 1.00 87.75 91 PRO A N 1
ATOM 730 C CA . PRO A 1 91 ? -12.162 -1.495 15.800 1.00 87.75 91 PRO A CA 1
ATOM 731 C C . PRO A 1 91 ? -12.525 -1.592 17.280 1.00 87.75 91 PRO A C 1
ATOM 733 O O . PRO A 1 91 ? -13.086 -0.672 17.877 1.00 87.75 91 PRO A O 1
ATOM 736 N N . GLN A 1 92 ? -12.157 -2.711 17.897 1.00 89.12 92 GLN A N 1
ATOM 737 C CA . GLN A 1 92 ? -12.440 -3.002 19.305 1.00 89.12 92 GLN A CA 1
ATOM 738 C C . GLN A 1 92 ? -11.371 -2.393 20.227 1.00 89.12 92 GLN A C 1
ATOM 740 O O . GLN A 1 92 ? -10.781 -3.064 21.072 1.00 89.12 92 GLN A O 1
ATOM 745 N N . THR A 1 93 ? -11.074 -1.107 20.037 1.00 87.25 93 THR A N 1
ATOM 746 C CA . THR A 1 93 ? -10.034 -0.388 20.786 1.00 87.25 93 THR A CA 1
ATOM 747 C C . THR A 1 93 ? -10.603 0.364 21.984 1.00 87.25 93 THR A C 1
ATOM 749 O O . THR A 1 93 ? -11.680 0.951 21.905 1.00 87.25 93 THR A O 1
ATOM 752 N N . GLN A 1 94 ? -9.844 0.431 23.079 1.00 91.81 94 GLN A N 1
ATOM 753 C CA . GLN A 1 94 ? -10.183 1.222 24.264 1.00 91.81 94 GLN A CA 1
ATOM 754 C C . GLN A 1 94 ? -9.131 2.304 24.496 1.00 91.81 94 GLN A C 1
ATOM 756 O O . GLN A 1 94 ? -7.942 2.045 24.334 1.00 91.81 94 GLN A O 1
ATOM 761 N N . ARG A 1 95 ? -9.562 3.492 24.945 1.00 92.75 95 ARG A N 1
ATOM 762 C CA . ARG A 1 95 ? -8.672 4.631 25.256 1.00 92.75 95 ARG A CA 1
ATOM 763 C C . ARG A 1 95 ? -7.834 5.106 24.052 1.00 92.75 95 ARG A C 1
ATOM 765 O O . ARG A 1 95 ? -6.677 5.480 24.213 1.00 92.75 95 ARG A O 1
ATOM 772 N N . VAL A 1 96 ? -8.430 5.120 22.858 1.00 90.25 96 VAL A N 1
ATOM 773 C CA . VAL A 1 96 ? -7.815 5.627 21.618 1.00 90.25 96 VAL A CA 1
ATOM 774 C C . VAL A 1 96 ? -8.615 6.822 21.096 1.00 90.25 96 VAL A C 1
ATOM 776 O O . VAL A 1 96 ? -9.843 6.781 21.075 1.00 90.25 96 VAL A O 1
ATOM 779 N N . LEU A 1 97 ? -7.919 7.880 20.669 1.00 89.56 97 LEU A N 1
ATOM 780 C CA . LEU A 1 97 ? -8.510 9.040 20.000 1.00 89.56 97 LEU A CA 1
ATOM 781 C C . LEU A 1 97 ? -8.097 9.057 18.522 1.00 89.56 97 LEU A C 1
ATOM 783 O O . LEU A 1 97 ? -6.914 9.172 18.212 1.00 89.56 97 LEU A O 1
ATOM 787 N N . TYR A 1 98 ? -9.078 9.000 17.620 1.00 88.56 98 TYR A N 1
ATOM 788 C CA . TYR A 1 98 ? -8.868 9.084 16.172 1.00 88.56 98 TYR A CA 1
ATOM 789 C C . TYR A 1 98 ? -9.032 10.531 15.696 1.00 88.56 98 TYR A C 1
ATOM 791 O O . TYR A 1 98 ? -10.147 11.041 15.588 1.00 88.56 98 TYR A O 1
ATOM 799 N N . VAL A 1 99 ? -7.914 11.214 15.440 1.00 89.50 99 VAL A N 1
ATOM 800 C CA . VAL A 1 99 ? -7.903 12.624 15.019 1.00 89.50 99 VAL A CA 1
ATOM 801 C C . VAL A 1 99 ? -7.853 12.720 13.499 1.00 89.50 99 VAL A C 1
ATOM 803 O O . VAL A 1 99 ? -7.010 12.101 12.856 1.00 89.50 99 VAL A O 1
ATOM 806 N N . ASN A 1 100 ? -8.732 13.542 12.928 1.00 87.12 100 ASN A N 1
ATOM 807 C CA . ASN A 1 100 ? -8.854 13.736 11.488 1.00 87.12 100 ASN A CA 1
ATOM 808 C C . ASN A 1 100 ? -8.834 15.219 11.112 1.00 87.12 100 ASN A C 1
ATOM 810 O O . ASN A 1 100 ? -9.312 16.069 11.861 1.00 87.12 100 ASN A O 1
ATOM 814 N N . GLY A 1 101 ? -8.306 15.523 9.925 1.00 87.31 101 GLY A N 1
ATOM 815 C CA . GLY A 1 101 ? -8.286 16.873 9.361 1.00 87.31 101 GLY A CA 1
ATOM 816 C C . GLY A 1 101 ? -9.209 16.987 8.151 1.00 87.31 101 GLY A C 1
ATOM 817 O O . GLY A 1 101 ? -9.093 16.200 7.218 1.00 87.31 101 GLY A O 1
ATOM 818 N N . ASN A 1 102 ? -10.073 18.002 8.120 1.00 85.12 102 ASN A N 1
ATOM 819 C CA . ASN A 1 102 ? -11.057 18.212 7.046 1.00 85.12 102 ASN A CA 1
ATOM 820 C C . ASN A 1 102 ? -10.451 18.442 5.646 1.00 85.12 102 ASN A C 1
ATOM 822 O O . ASN A 1 102 ? -11.119 18.208 4.646 1.00 85.12 102 ASN A O 1
ATOM 826 N N . LYS A 1 103 ? -9.198 18.904 5.562 1.00 87.88 103 LYS A N 1
ATOM 827 C CA . LYS A 1 103 ? -8.455 19.076 4.300 1.00 87.88 103 LYS A CA 1
ATOM 828 C C . LYS A 1 103 ? -7.554 17.886 3.958 1.00 87.88 103 LYS A C 1
ATOM 830 O O . LYS A 1 103 ? -6.899 17.897 2.917 1.00 87.88 103 LYS A O 1
ATOM 835 N N . SER A 1 104 ? -7.468 16.884 4.834 1.00 84.19 104 SER A N 1
ATOM 836 C CA . SER A 1 104 ? -6.660 15.696 4.578 1.00 84.19 104 SER A CA 1
ATOM 837 C C . SER A 1 104 ? -7.378 14.803 3.578 1.00 84.19 104 SER A C 1
ATOM 839 O O . SER A 1 104 ? -8.488 14.352 3.839 1.00 84.19 104 SER A O 1
ATOM 841 N N . ARG A 1 105 ? -6.722 14.477 2.459 1.00 83.69 105 ARG A N 1
ATOM 842 C CA . ARG A 1 105 ? -7.249 13.483 1.506 1.00 83.69 105 ARG A CA 1
ATOM 843 C C . ARG A 1 105 ? -7.380 12.087 2.128 1.00 83.69 105 ARG A C 1
ATOM 845 O O . ARG A 1 105 ? -8.188 11.292 1.670 1.00 83.69 105 ARG A O 1
ATOM 852 N N . TRP A 1 106 ? -6.635 11.818 3.201 1.00 84.12 106 TRP A N 1
ATOM 853 C CA . TRP A 1 106 ? -6.641 10.547 3.924 1.00 84.12 106 TRP A CA 1
ATOM 854 C C . TRP A 1 106 ? -7.818 10.382 4.891 1.00 84.12 106 TRP A C 1
ATOM 856 O O . TRP A 1 106 ? -7.982 9.300 5.443 1.00 84.12 106 TRP A O 1
ATOM 866 N N . ILE A 1 107 ? -8.647 11.417 5.100 1.00 83.25 107 ILE A N 1
ATOM 867 C CA . ILE A 1 107 ? -9.784 11.344 6.036 1.00 83.25 107 ILE A CA 1
ATOM 868 C C . ILE A 1 107 ? -10.754 10.205 5.694 1.00 83.25 107 ILE A C 1
ATOM 870 O O . ILE A 1 107 ? -11.329 9.602 6.593 1.00 83.25 107 ILE A O 1
ATOM 874 N N . LEU A 1 108 ? -10.881 9.869 4.406 1.00 82.25 108 LEU A N 1
ATOM 875 C CA . LEU A 1 108 ? -11.739 8.787 3.922 1.00 82.25 108 LEU A CA 1
ATOM 876 C C . LEU A 1 108 ? -11.233 7.385 4.291 1.00 82.25 108 LEU A C 1
ATOM 878 O O . LEU A 1 108 ? -12.008 6.441 4.222 1.00 82.25 108 LEU A O 1
ATOM 882 N N . LEU A 1 109 ? -9.959 7.247 4.672 1.00 83.00 109 LEU A N 1
ATOM 883 C CA . LEU A 1 109 ? -9.371 5.981 5.131 1.00 83.00 109 LEU A CA 1
ATOM 884 C C . LEU A 1 109 ? -9.361 5.857 6.661 1.00 83.00 109 LEU A C 1
ATOM 886 O O . LEU A 1 109 ? -8.782 4.922 7.207 1.00 83.00 109 LEU A O 1
ATOM 890 N N . SER A 1 110 ? -9.951 6.823 7.360 1.00 80.00 110 SER A N 1
ATOM 891 C CA . SER A 1 110 ? -9.944 6.910 8.816 1.00 80.00 110 SER A CA 1
ATOM 892 C C . SER A 1 110 ? -11.341 6.687 9.390 1.00 80.00 110 SER A C 1
ATOM 894 O O . SER A 1 110 ? -12.348 6.688 8.681 1.00 80.00 110 SER A O 1
ATOM 896 N N . LEU A 1 111 ? -11.415 6.533 10.711 1.00 82.00 111 LEU A N 1
ATOM 897 C CA . LEU A 1 111 ? -12.684 6.476 11.425 1.00 82.00 111 LEU A CA 1
ATOM 898 C C . LEU A 1 111 ? -13.277 7.881 11.521 1.00 82.00 111 LEU A C 1
ATOM 900 O O . LEU A 1 111 ? -12.828 8.718 12.308 1.00 82.00 111 LEU A O 1
ATOM 904 N N . TYR A 1 112 ? -14.296 8.142 10.709 1.00 73.44 112 TYR A N 1
ATOM 905 C CA . TYR A 1 112 ? -15.006 9.416 10.686 1.00 73.44 112 TYR A CA 1
ATOM 906 C C . TYR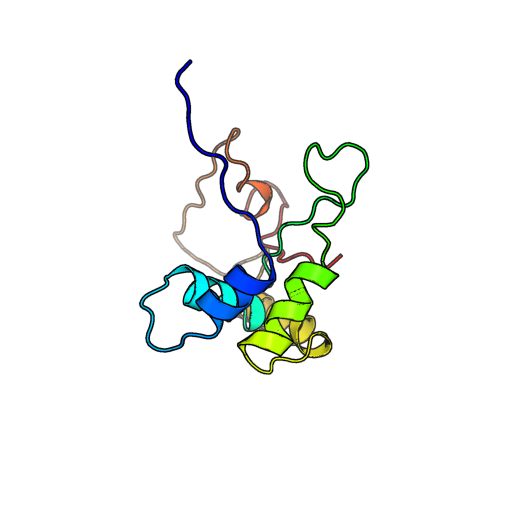 A 1 112 ? -16.497 9.185 10.430 1.00 73.44 112 TYR A C 1
ATOM 908 O O . TYR A 1 112 ? -16.851 8.737 9.348 1.00 73.44 112 TYR A O 1
ATOM 916 N N . GLN A 1 113 ? -17.364 9.456 11.418 1.00 61.34 113 GLN A N 1
ATOM 917 C CA . GLN A 1 113 ? -18.840 9.418 11.315 1.00 61.34 113 GLN A CA 1
ATOM 918 C C . GLN A 1 113 ? -19.404 8.351 10.342 1.00 61.34 113 GLN A C 1
ATOM 920 O O . GLN A 1 113 ? -20.036 8.679 9.344 1.00 61.34 113 GLN A O 1
ATOM 925 N N . GLY A 1 114 ? -19.160 7.063 10.615 1.00 53.03 114 GLY A N 1
ATOM 926 C CA . GLY A 1 114 ? -19.673 5.955 9.788 1.00 53.03 114 GLY A CA 1
ATOM 927 C C . GLY A 1 114 ? -18.820 5.590 8.564 1.00 53.03 114 GLY A C 1
ATOM 928 O O . GLY A 1 114 ? -19.167 4.662 7.835 1.00 53.03 114 GLY A O 1
ATOM 929 N N . THR A 1 115 ? -17.690 6.268 8.354 1.00 49.84 115 THR A N 1
ATOM 930 C CA . THR A 1 115 ? -16.688 5.917 7.338 1.00 49.84 115 THR A CA 1
ATOM 931 C C . THR A 1 115 ? -15.780 4.811 7.856 1.00 49.84 115 THR A C 1
ATOM 933 O O . THR A 1 115 ? -15.473 4.729 9.047 1.00 49.84 115 THR A O 1
ATOM 936 N N . VAL A 1 116 ? -15.376 3.940 6.940 1.00 41.59 116 VAL A N 1
ATOM 937 C CA . VAL A 1 116 ? -14.572 2.763 7.224 1.00 41.59 116 VAL A CA 1
ATOM 938 C C . VAL A 1 116 ? -13.105 3.066 6.994 1.00 41.59 116 VAL A C 1
ATOM 940 O O . VAL A 1 116 ? -12.755 3.689 5.998 1.00 41.59 116 VAL A O 1
ATOM 943 N N . MET A 1 117 ? -12.245 2.458 7.805 1.00 45.09 117 MET A N 1
ATOM 944 C CA . MET A 1 117 ? -11.004 1.919 7.265 1.00 45.09 117 MET A CA 1
ATOM 945 C C . MET A 1 117 ? -11.392 0.743 6.344 1.00 45.09 117 MET A C 1
ATOM 947 O O . MET A 1 117 ? -11.245 -0.412 6.729 1.00 45.09 117 MET A O 1
ATOM 951 N N . VAL A 1 118 ? -12.044 1.005 5.192 1.00 44.19 118 VAL A N 1
ATOM 952 C CA . VAL A 1 118 ? -12.134 -0.031 4.158 1.00 44.19 118 VAL A CA 1
ATOM 953 C C . VAL A 1 118 ? -10.956 0.259 3.272 1.00 44.19 118 VAL A C 1
ATOM 955 O O . VAL A 1 118 ? -10.864 1.303 2.625 1.00 44.19 118 VAL A O 1
ATOM 958 N N . ILE A 1 119 ? -10.135 -0.749 3.140 1.00 49.28 119 ILE A N 1
ATOM 959 C CA . ILE A 1 119 ? -9.468 -1.002 1.888 1.00 49.28 119 ILE A CA 1
ATOM 960 C C . ILE A 1 119 ? -10.573 -1.490 0.946 1.00 49.28 119 ILE A C 1
ATOM 962 O O . ILE A 1 119 ? -10.867 -2.684 0.884 1.00 49.28 119 ILE A O 1
ATOM 966 N N . ARG A 1 120 ? -11.322 -0.558 0.339 1.00 38.00 120 ARG A N 1
ATOM 967 C CA . ARG A 1 120 ? -12.380 -0.927 -0.608 1.00 38.00 120 ARG A CA 1
ATOM 968 C C . ARG A 1 120 ? -11.707 -1.508 -1.843 1.00 38.00 120 ARG A C 1
ATOM 970 O O . ARG A 1 120 ? -11.110 -0.769 -2.617 1.00 38.00 120 ARG A O 1
ATOM 977 N N . TRP A 1 121 ? -11.869 -2.810 -2.037 1.00 34.16 121 TRP A N 1
ATOM 978 C CA . TRP A 1 121 ? -12.039 -3.347 -3.379 1.00 34.16 121 TRP A CA 1
ATOM 979 C C . TRP A 1 121 ? -13.402 -2.859 -3.884 1.00 34.16 121 TRP A C 1
ATOM 981 O O . TRP A 1 121 ? -14.420 -3.152 -3.255 1.00 34.16 121 TRP A O 1
ATOM 991 N N . ASN A 1 122 ? -13.409 -2.065 -4.953 1.00 34.97 122 ASN A N 1
ATOM 992 C CA . ASN A 1 122 ? -14.584 -1.920 -5.813 1.00 34.97 122 ASN A CA 1
ATOM 993 C C . ASN A 1 122 ? -14.433 -2.891 -6.981 1.00 34.97 122 ASN A C 1
ATOM 995 O O . ASN A 1 122 ? -13.282 -3.038 -7.451 1.00 34.97 122 ASN A O 1
#

Foldseek 3Di:
DDDDDDDDDDPVVVLVQLLDPVDPDPVNVVLQCCQQAQVDADAQCDPPRPDDNVSHSCSSLVSCCSRPVRDSVCRVVRHVVNCVVQVWLHGPDDPDDWDDDPPDPCRQCTNDDPRTVDSDDD

Organism: NCBI:txid307959